Protein AF-A0A935X3A0-F1 (afdb_monomer_lite)

Sequence (116 aa):
MRRDVGVYHISRRRTQQLLRELFGLTVSLGALSTMEARASRALKAATEEAQAEVESAGVKRTDGMTWLFAGVTLSLWTLATASSTVYRIFVNGQRSTRDDSSALRWRERHPGERSR

Radius of gyration: 16.86 Å; chains: 1; bounding box: 33×35×45 Å

Structure (mmCIF, N/CA/C/O backbone):
data_AF-A0A935X3A0-F1
#
_entry.id   AF-A0A935X3A0-F1
#
loop_
_atom_site.group_PDB
_atom_site.id
_atom_site.type_symbol
_atom_site.label_atom_id
_atom_site.label_alt_id
_atom_site.label_comp_id
_atom_site.label_asym_id
_atom_site.label_entity_id
_atom_site.label_seq_id
_atom_site.pdbx_PDB_ins_code
_atom_site.Cartn_x
_atom_site.Cartn_y
_atom_site.Cartn_z
_atom_site.occupancy
_atom_site.B_iso_or_equiv
_atom_site.auth_seq_id
_atom_site.auth_comp_id
_atom_site.auth_asym_id
_atom_site.auth_atom_id
_atom_site.pdbx_PDB_model_num
ATOM 1 N N . MET A 1 1 ? -2.155 -10.570 9.782 1.00 43.94 1 MET A N 1
ATOM 2 C CA . MET A 1 1 ? -1.058 -9.688 9.307 1.00 43.94 1 MET A CA 1
ATOM 3 C C . MET A 1 1 ? -1.230 -8.290 9.872 1.00 43.94 1 MET A C 1
ATOM 5 O O . MET A 1 1 ? -2.286 -7.682 9.705 1.00 43.94 1 MET A O 1
ATOM 9 N N . ARG A 1 2 ? -0.217 -7.808 10.593 1.00 46.25 2 ARG A N 1
ATOM 10 C CA . ARG A 1 2 ? -0.176 -6.451 11.137 1.00 46.25 2 ARG A CA 1
ATOM 11 C C . ARG A 1 2 ? 0.065 -5.513 9.945 1.00 46.25 2 ARG A C 1
ATOM 13 O O . ARG A 1 2 ? 1.079 -5.633 9.277 1.00 46.25 2 ARG A O 1
ATOM 20 N N . ARG A 1 3 ? -0.931 -4.698 9.582 1.00 55.25 3 ARG A N 1
ATOM 21 C CA . ARG A 1 3 ? -0.712 -3.602 8.628 1.00 55.25 3 ARG A CA 1
ATOM 22 C C . ARG A 1 3 ? -0.100 -2.463 9.419 1.00 55.25 3 ARG A C 1
ATOM 24 O O . ARG A 1 3 ? -0.753 -1.951 10.338 1.00 55.25 3 ARG A O 1
ATOM 31 N N . ASP A 1 4 ? 1.136 -2.153 9.083 1.00 57.34 4 ASP A N 1
ATOM 32 C CA . ASP A 1 4 ? 1.862 -1.056 9.684 1.00 57.34 4 ASP A CA 1
ATOM 33 C C . ASP A 1 4 ? 1.584 0.232 8.911 1.00 57.34 4 ASP A C 1
ATOM 35 O O . ASP A 1 4 ? 1.390 0.221 7.694 1.00 57.34 4 ASP A O 1
ATOM 39 N N . VAL A 1 5 ? 1.504 1.334 9.645 1.00 61.22 5 VAL A N 1
ATOM 40 C CA . VAL A 1 5 ? 1.216 2.658 9.114 1.00 61.22 5 VAL A CA 1
ATOM 41 C C . VAL A 1 5 ? 2.532 3.325 8.740 1.00 61.22 5 VAL A C 1
ATOM 43 O O . VAL A 1 5 ? 3.340 3.648 9.613 1.00 61.22 5 VAL A O 1
ATOM 46 N N . GLY A 1 6 ? 2.715 3.578 7.446 1.00 63.81 6 GLY A N 1
ATOM 47 C CA . GLY A 1 6 ? 3.793 4.419 6.928 1.00 63.81 6 GLY A CA 1
ATOM 48 C C . GLY A 1 6 ? 5.208 3.949 7.288 1.00 63.81 6 GLY A C 1
ATOM 49 O O . GLY A 1 6 ? 5.462 2.769 7.507 1.00 63.81 6 GLY A O 1
ATOM 50 N N . VAL A 1 7 ? 6.135 4.909 7.332 1.00 73.06 7 VAL A N 1
ATOM 51 C CA . VAL A 1 7 ? 7.593 4.689 7.440 1.00 73.06 7 VAL A CA 1
ATOM 52 C C . VAL A 1 7 ? 8.021 4.087 8.784 1.00 73.06 7 VAL A C 1
ATOM 54 O O . VAL A 1 7 ? 9.056 3.440 8.877 1.00 73.06 7 VAL A O 1
ATOM 57 N N . TYR A 1 8 ? 7.228 4.267 9.839 1.00 76.94 8 TYR A N 1
ATOM 58 C CA . TYR A 1 8 ? 7.638 3.908 11.199 1.00 76.94 8 TYR A CA 1
ATOM 59 C C . TYR A 1 8 ? 7.322 2.461 11.593 1.00 76.94 8 TYR A C 1
ATOM 61 O O . TYR A 1 8 ? 7.578 2.073 12.731 1.00 76.94 8 TYR A O 1
ATOM 69 N N . HIS A 1 9 ? 6.744 1.663 10.689 1.00 78.00 9 HIS A N 1
ATOM 70 C CA . HIS A 1 9 ? 6.363 0.271 10.955 1.00 78.00 9 HIS A CA 1
ATOM 71 C C . HIS A 1 9 ? 5.507 0.101 12.233 1.00 78.00 9 HIS A C 1
ATOM 73 O O . HIS A 1 9 ? 5.612 -0.875 12.977 1.00 78.00 9 HIS A O 1
ATOM 79 N N . ILE A 1 10 ? 4.643 1.083 12.517 1.00 85.69 10 ILE A N 1
ATOM 80 C CA . ILE A 1 10 ? 3.774 1.088 13.699 1.00 85.69 10 ILE A CA 1
ATOM 81 C C . ILE A 1 10 ? 2.406 0.541 13.308 1.00 85.69 10 ILE A C 1
ATOM 83 O O . ILE A 1 10 ? 1.774 1.043 12.388 1.00 85.69 10 ILE A O 1
ATOM 87 N N . SER A 1 11 ? 1.892 -0.454 14.032 1.00 86.50 11 SER A N 1
ATOM 88 C CA . SER A 1 11 ? 0.539 -0.964 13.766 1.00 86.50 11 SER A CA 1
ATOM 89 C C . SER A 1 11 ? -0.533 0.126 13.911 1.00 86.50 11 SER A C 1
ATOM 91 O O . SER A 1 11 ? -0.453 0.938 14.831 1.00 86.50 11 SER A O 1
ATOM 93 N N . ARG A 1 12 ? -1.618 0.059 13.126 1.00 87.38 12 ARG A N 1
ATOM 94 C CA . ARG A 1 12 ? -2.764 0.995 13.228 1.00 87.38 12 ARG A CA 1
ATOM 95 C C . ARG A 1 12 ? -3.302 1.203 14.651 1.00 87.38 12 ARG A C 1
ATOM 97 O O . ARG A 1 12 ? -3.635 2.322 15.019 1.00 87.38 12 ARG A O 1
ATOM 104 N N . ARG A 1 13 ? -3.359 0.145 15.473 1.00 90.12 13 ARG A N 1
ATOM 105 C CA . ARG A 1 13 ? -3.778 0.243 16.888 1.00 90.12 13 ARG A CA 1
ATOM 106 C C . ARG A 1 13 ? -2.812 1.078 17.722 1.00 90.12 13 ARG A C 1
ATOM 108 O O . ARG A 1 13 ? -3.240 1.885 18.536 1.00 90.12 13 ARG A O 1
ATOM 115 N N . ARG A 1 14 ? -1.514 0.911 17.488 1.00 91.25 14 ARG A N 1
ATOM 116 C CA . ARG A 1 14 ? -0.481 1.685 18.174 1.00 91.25 14 ARG A CA 1
ATOM 117 C C . ARG A 1 14 ? -0.442 3.128 17.667 1.00 91.25 14 ARG A C 1
ATOM 119 O O . ARG A 1 14 ? -0.300 4.030 18.476 1.00 91.25 14 ARG A O 1
ATOM 126 N N . THR A 1 15 ? -0.685 3.370 16.379 1.00 91.88 15 THR A N 1
ATOM 127 C CA . THR A 1 15 ? -0.881 4.727 15.839 1.00 91.88 15 THR A CA 1
ATOM 128 C C . THR A 1 15 ? -2.079 5.418 16.485 1.00 91.88 15 THR A C 1
ATOM 130 O O . THR A 1 15 ? -1.955 6.546 16.943 1.00 91.88 15 THR A O 1
ATOM 133 N N . GLN A 1 16 ? -3.222 4.733 16.590 1.00 94.38 16 GLN A N 1
ATOM 134 C CA . GLN A 1 16 ? -4.399 5.244 17.298 1.00 94.38 16 GLN A CA 1
ATOM 135 C C . GLN A 1 16 ? -4.071 5.600 18.756 1.00 94.38 16 GLN A C 1
ATOM 137 O O . GLN A 1 16 ? -4.454 6.665 19.234 1.00 94.38 16 GLN A O 1
ATOM 142 N N . GLN A 1 17 ? -3.352 4.718 19.456 1.00 94.81 17 GLN A N 1
ATOM 143 C CA . GLN A 1 17 ? -2.929 4.949 20.833 1.00 94.81 17 GLN A CA 1
ATOM 144 C C . GLN A 1 17 ? -2.031 6.189 20.955 1.00 94.81 17 GLN A C 1
ATOM 146 O O . GLN A 1 17 ? -2.310 7.044 21.791 1.00 94.81 17 GLN A O 1
ATOM 151 N N . LEU A 1 18 ? -1.020 6.319 20.092 1.00 94.38 18 LEU A N 1
ATOM 152 C CA . LEU A 1 18 ? -0.104 7.463 20.079 1.00 94.38 18 LEU A CA 1
ATOM 153 C C . LEU A 1 18 ? -0.826 8.780 19.782 1.00 94.38 18 LEU A C 1
ATOM 155 O O . LEU A 1 18 ? -0.554 9.783 20.432 1.00 94.38 18 LEU A O 1
ATOM 159 N N . LEU A 1 19 ? -1.775 8.779 18.841 1.00 94.44 19 LEU A N 1
ATOM 160 C CA . LEU A 1 19 ? -2.575 9.966 18.530 1.00 94.44 19 LEU A CA 1
ATOM 161 C C . LEU A 1 19 ? -3.402 10.435 19.735 1.00 94.44 19 LEU A C 1
ATOM 163 O O . LEU A 1 19 ? -3.508 11.638 19.975 1.00 94.44 19 LEU A O 1
ATOM 167 N N . ARG A 1 20 ? -3.931 9.495 20.527 1.00 96.44 20 ARG A N 1
ATOM 168 C CA . ARG A 1 20 ? -4.629 9.807 21.779 1.00 96.44 20 ARG A CA 1
ATOM 169 C C . ARG A 1 20 ? -3.670 10.345 22.841 1.00 96.44 20 ARG A C 1
ATOM 171 O O . ARG A 1 20 ? -3.977 11.340 23.479 1.00 96.44 20 ARG A O 1
ATOM 178 N N . GLU A 1 21 ? -2.540 9.676 23.050 1.00 97.06 21 GLU A N 1
ATOM 179 C CA . GLU A 1 21 ? -1.629 9.964 24.168 1.00 97.06 21 GLU A CA 1
ATOM 180 C C . GLU A 1 21 ? -0.822 11.246 23.971 1.00 97.06 21 GLU A C 1
ATOM 182 O O . GLU A 1 21 ? -0.615 11.979 24.931 1.00 97.06 21 GLU A O 1
ATOM 187 N N . LEU A 1 22 ? -0.400 11.540 22.741 1.00 97.06 22 LEU A N 1
ATOM 188 C CA . LEU A 1 22 ? 0.427 12.712 22.448 1.00 97.06 22 LEU A CA 1
ATOM 189 C C . LEU A 1 22 ? -0.400 13.948 22.090 1.00 97.06 22 LEU A C 1
ATOM 191 O O . LEU A 1 22 ? 0.024 15.065 22.367 1.00 97.06 22 LEU A O 1
ATOM 195 N N . PHE A 1 23 ? -1.565 13.757 21.465 1.00 96.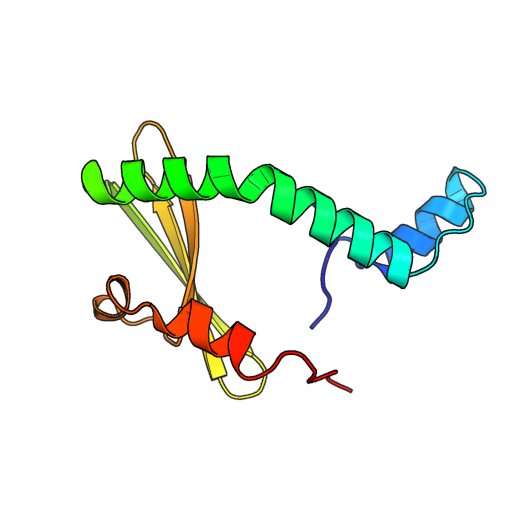06 23 PHE A N 1
ATOM 196 C CA . PHE A 1 23 ? -2.346 14.856 20.886 1.00 96.06 23 PHE A CA 1
ATOM 197 C C . PHE A 1 23 ? -3.804 14.905 21.367 1.00 96.06 23 PHE A C 1
ATOM 199 O O . PHE A 1 23 ? -4.559 15.761 20.916 1.00 96.06 23 PHE A O 1
ATOM 206 N N . GLY A 1 24 ? -4.241 13.987 22.238 1.00 96.25 24 GLY A N 1
ATOM 207 C CA . GLY A 1 24 ? -5.634 13.919 22.703 1.00 96.25 24 GLY A CA 1
ATOM 208 C C . GLY A 1 24 ? -6.646 13.530 21.617 1.00 96.25 24 GLY A C 1
ATOM 209 O O . GLY A 1 24 ? -7.854 13.623 21.832 1.00 96.25 24 GLY A O 1
ATOM 210 N N . LEU A 1 25 ? -6.186 13.096 20.438 1.00 96.25 25 LEU A N 1
ATOM 211 C CA . LEU A 1 25 ? -7.051 12.856 19.286 1.00 96.25 25 LEU A CA 1
ATOM 212 C C . LEU A 1 25 ? -7.727 11.488 19.379 1.00 96.25 25 LEU A C 1
ATOM 214 O O . LEU A 1 25 ? -7.074 10.443 19.427 1.00 96.25 25 LEU A O 1
ATOM 218 N N . THR A 1 26 ? -9.058 11.487 19.317 1.00 94.44 26 THR A N 1
ATOM 219 C CA . THR A 1 26 ? -9.844 10.253 19.223 1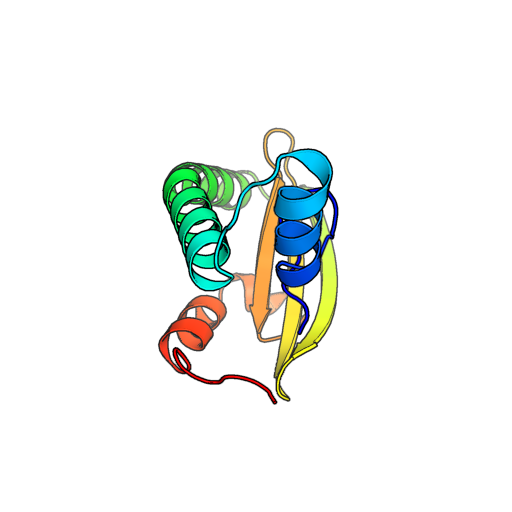.00 94.44 26 THR A CA 1
ATOM 220 C C . THR A 1 26 ? -10.100 9.926 17.758 1.00 94.44 26 THR A C 1
ATOM 222 O O . THR A 1 26 ? -10.961 10.513 17.110 1.00 94.44 26 THR A O 1
ATOM 225 N N . VAL A 1 27 ? -9.341 8.970 17.227 1.00 93.19 27 VAL A N 1
ATOM 226 C CA . VAL A 1 27 ? -9.462 8.498 15.841 1.00 93.19 27 VAL A CA 1
ATOM 227 C C . VAL A 1 27 ? -9.856 7.029 15.860 1.00 93.19 27 VAL A C 1
ATOM 229 O O . VAL A 1 27 ? -9.325 6.262 16.655 1.00 93.19 27 VAL A O 1
ATOM 232 N N . SER A 1 28 ? -10.783 6.601 15.004 1.00 93.62 28 SER A N 1
ATOM 233 C CA . SER A 1 28 ? -11.135 5.181 14.893 1.00 93.62 28 SER A CA 1
ATOM 234 C C . SER A 1 28 ? -10.132 4.417 14.017 1.00 93.62 28 SER A C 1
ATOM 236 O O . SER A 1 28 ? -9.508 4.978 13.114 1.00 93.62 28 SER A O 1
ATOM 238 N N . LEU A 1 29 ? -10.015 3.097 14.209 1.00 91.31 29 LEU A N 1
ATOM 239 C CA . LEU A 1 29 ? -9.214 2.247 13.310 1.00 91.31 29 LEU A CA 1
ATOM 240 C C . LEU A 1 29 ? -9.709 2.303 11.855 1.00 91.31 29 LEU A C 1
ATOM 242 O O . LEU A 1 29 ? -8.913 2.193 10.919 1.00 91.31 29 LEU A O 1
ATOM 246 N N . GLY A 1 30 ? -11.020 2.485 11.664 1.00 91.75 30 GLY A N 1
ATOM 247 C CA . GLY A 1 30 ? -11.624 2.684 10.348 1.00 91.75 30 GLY A CA 1
ATOM 248 C C . GLY A 1 30 ? -11.140 3.976 9.692 1.00 91.75 30 GLY A C 1
ATOM 249 O O . GLY A 1 30 ? -10.732 3.946 8.536 1.00 91.75 30 GLY A O 1
ATOM 250 N N . ALA A 1 31 ? -1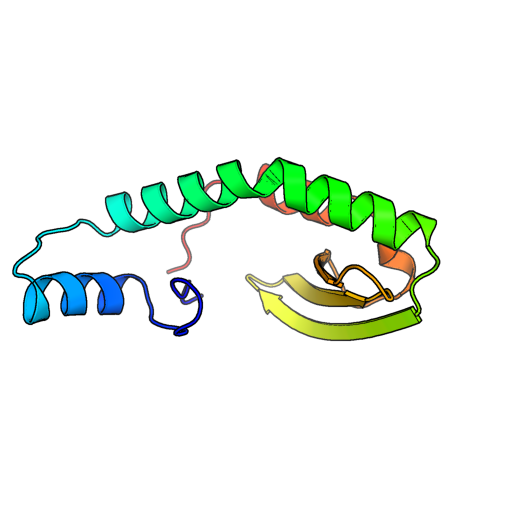1.085 5.081 10.441 1.00 92.19 31 ALA A N 1
ATOM 251 C CA . ALA A 1 31 ? -10.595 6.362 9.938 1.00 92.19 31 ALA A CA 1
ATOM 252 C C . ALA A 1 31 ? -9.127 6.283 9.491 1.00 92.19 31 ALA A C 1
ATOM 254 O O . ALA A 1 31 ? -8.820 6.695 8.374 1.00 92.19 31 ALA A O 1
ATOM 255 N N . LEU A 1 32 ? -8.248 5.659 10.287 1.00 91.38 32 LEU A N 1
ATOM 256 C CA . LEU A 1 32 ? -6.853 5.416 9.885 1.00 91.38 32 LEU A CA 1
ATOM 257 C C . LEU A 1 32 ? -6.766 4.605 8.584 1.00 91.38 32 LEU A C 1
ATOM 259 O O . LEU A 1 32 ? -6.013 4.950 7.678 1.00 91.38 32 LEU A O 1
ATOM 263 N N . SER A 1 33 ? -7.598 3.571 8.454 1.00 88.31 33 SER A N 1
ATOM 264 C CA . SER A 1 33 ? -7.652 2.743 7.241 1.00 88.31 33 SER A CA 1
ATOM 265 C C . SER A 1 33 ? -8.123 3.533 6.015 1.00 88.31 33 SER A C 1
ATOM 267 O O . SER A 1 33 ? -7.607 3.345 4.915 1.00 88.31 33 SER A O 1
ATOM 269 N N . THR A 1 34 ? -9.092 4.432 6.189 1.00 91.00 34 THR A N 1
ATOM 270 C CA . THR A 1 34 ? -9.585 5.312 5.122 1.00 91.00 34 THR A CA 1
ATOM 271 C C . THR A 1 34 ? -8.535 6.338 4.709 1.00 91.00 34 THR A C 1
ATOM 273 O O . THR A 1 34 ? -8.388 6.612 3.518 1.00 91.00 34 THR A O 1
ATOM 276 N N . MET A 1 35 ? -7.782 6.886 5.666 1.00 90.88 35 MET A N 1
ATOM 277 C CA . MET A 1 35 ? -6.674 7.806 5.396 1.00 90.88 35 MET A CA 1
ATOM 278 C C . MET A 1 35 ? -5.567 7.116 4.594 1.00 90.88 35 MET A C 1
ATOM 280 O O . MET A 1 35 ? -5.151 7.647 3.565 1.00 90.88 35 MET A O 1
ATOM 284 N N . GLU A 1 36 ? -5.163 5.907 4.995 1.00 88.38 36 GLU A N 1
ATOM 285 C CA . GLU A 1 36 ? -4.222 5.072 4.234 1.00 88.38 36 GLU A CA 1
ATOM 286 C C . GLU A 1 36 ? -4.730 4.824 2.811 1.00 88.38 36 GLU A C 1
ATOM 288 O O . GLU A 1 36 ? -4.012 5.070 1.846 1.00 88.38 36 GLU A O 1
ATOM 293 N N . ALA A 1 37 ? -5.992 4.408 2.659 1.00 88.06 37 ALA A N 1
ATOM 294 C CA . ALA A 1 37 ? -6.580 4.153 1.347 1.00 88.06 37 ALA A CA 1
ATOM 295 C C . ALA A 1 37 ? -6.626 5.415 0.469 1.00 88.06 37 ALA A C 1
ATOM 297 O O . ALA A 1 37 ? -6.389 5.343 -0.737 1.00 88.06 37 ALA A O 1
ATOM 298 N N . ARG A 1 38 ? -6.913 6.584 1.057 1.00 93.06 38 ARG A N 1
ATOM 299 C CA . ARG A 1 38 ? -6.885 7.869 0.348 1.00 93.06 38 ARG A CA 1
ATOM 300 C C . ARG A 1 38 ? -5.473 8.210 -0.120 1.00 93.06 38 ARG A C 1
ATOM 302 O O . ARG A 1 38 ? -5.322 8.568 -1.284 1.00 93.06 38 ARG A O 1
ATOM 309 N N . ALA A 1 39 ? -4.471 8.064 0.745 1.00 90.12 39 ALA A N 1
ATOM 310 C CA . ALA A 1 39 ? -3.073 8.283 0.383 1.00 90.12 39 ALA A CA 1
ATOM 311 C C . ALA A 1 39 ? -2.628 7.322 -0.733 1.00 90.12 39 ALA A C 1
ATOM 313 O O . ALA A 1 39 ? -2.066 7.760 -1.732 1.00 90.12 39 ALA A O 1
ATOM 314 N N . SER A 1 40 ? -2.975 6.033 -0.631 1.00 88.00 40 SER A N 1
ATOM 315 C CA . SER A 1 40 ? -2.685 5.050 -1.682 1.00 88.00 40 SER A CA 1
ATOM 316 C C . SER A 1 40 ? -3.332 5.410 -3.021 1.00 88.00 40 SER A C 1
ATOM 318 O O . SER A 1 40 ? -2.700 5.250 -4.058 1.00 88.00 40 SER A O 1
ATOM 320 N N . ARG A 1 41 ? -4.575 5.914 -3.024 1.00 92.06 41 ARG A N 1
ATOM 321 C CA . ARG A 1 41 ? -5.230 6.372 -4.261 1.00 92.06 41 ARG A CA 1
ATOM 322 C C . ARG A 1 41 ? -4.534 7.584 -4.871 1.00 92.06 41 ARG A C 1
ATOM 324 O O . ARG A 1 41 ? -4.388 7.623 -6.084 1.00 92.06 41 ARG A O 1
ATOM 331 N N . ALA A 1 42 ? -4.097 8.537 -4.048 1.00 94.06 42 ALA A N 1
ATOM 332 C CA . ALA A 1 42 ? -3.383 9.719 -4.526 1.00 94.06 42 ALA A CA 1
ATOM 333 C C . ALA A 1 42 ? -2.036 9.362 -5.181 1.00 94.06 42 ALA A C 1
ATOM 335 O O . ALA A 1 42 ? -1.651 9.982 -6.163 1.00 94.06 42 ALA A O 1
ATOM 336 N N . LEU A 1 43 ? -1.355 8.326 -4.680 1.00 91.19 43 LEU A N 1
ATOM 337 C CA . LEU A 1 43 ? -0.074 7.852 -5.218 1.00 91.19 43 LEU A CA 1
ATOM 338 C C . LEU A 1 43 ? -0.204 6.932 -6.441 1.00 91.19 43 LEU A C 1
ATOM 340 O O . LEU A 1 43 ? 0.814 6.567 -7.029 1.00 91.19 43 LEU A O 1
ATOM 344 N N . LYS A 1 44 ? -1.425 6.533 -6.823 1.00 89.75 44 LYS A N 1
ATOM 345 C CA . LYS A 1 44 ? -1.644 5.522 -7.864 1.00 89.75 44 LYS A CA 1
ATOM 346 C C . LYS A 1 44 ? -1.010 5.921 -9.201 1.00 89.75 44 LYS A C 1
ATOM 348 O O . LYS A 1 44 ? -0.219 5.145 -9.719 1.00 89.75 44 LYS A O 1
ATOM 353 N N . ALA A 1 45 ? -1.296 7.126 -9.699 1.00 91.75 45 ALA A N 1
ATOM 354 C CA . ALA A 1 45 ? -0.787 7.592 -10.992 1.00 91.75 45 ALA A CA 1
ATOM 355 C C . ALA A 1 45 ? 0.751 7.641 -11.026 1.00 91.75 45 ALA A C 1
ATOM 357 O O . ALA A 1 45 ? 1.367 7.037 -11.894 1.00 91.75 45 ALA A O 1
ATOM 358 N N . ALA A 1 46 ? 1.374 8.243 -10.008 1.00 92.12 46 ALA A N 1
ATOM 359 C CA . ALA A 1 46 ? 2.834 8.296 -9.900 1.00 92.12 46 ALA A CA 1
ATOM 360 C C . ALA A 1 46 ? 3.475 6.896 -9.827 1.00 92.12 46 ALA A C 1
ATOM 362 O O . ALA A 1 46 ? 4.554 6.667 -10.368 1.00 92.12 46 ALA A O 1
ATOM 363 N N . THR A 1 47 ? 2.805 5.938 -9.176 1.00 90.75 47 THR A N 1
ATOM 364 C CA . THR A 1 47 ? 3.278 4.545 -9.115 1.00 90.75 47 THR A CA 1
ATOM 365 C C . THR A 1 47 ? 3.162 3.849 -10.476 1.00 90.75 47 THR A C 1
ATOM 367 O O . THR A 1 47 ? 4.035 3.062 -10.831 1.00 90.75 47 THR A O 1
ATOM 370 N N . GLU A 1 48 ? 2.104 4.127 -11.242 1.00 90.50 48 GLU A N 1
ATOM 371 C CA . GLU A 1 48 ? 1.903 3.584 -12.593 1.00 90.50 48 GLU A CA 1
ATOM 372 C C . GLU A 1 48 ? 2.925 4.152 -13.590 1.00 90.50 48 GLU A C 1
ATOM 374 O O . GLU A 1 48 ? 3.508 3.388 -14.358 1.00 90.50 48 GLU A O 1
ATOM 379 N N . GLU A 1 49 ? 3.216 5.453 -13.524 1.00 90.25 49 GLU A N 1
ATOM 380 C CA . GLU A 1 49 ? 4.254 6.101 -14.339 1.00 90.25 49 GLU A CA 1
ATOM 381 C C . GLU A 1 49 ? 5.647 5.520 -14.059 1.00 90.25 49 GLU A C 1
ATOM 383 O O . GLU A 1 49 ? 6.351 5.115 -14.986 1.00 90.25 49 GLU A O 1
ATOM 388 N N . ALA A 1 50 ? 6.022 5.398 -12.782 1.00 91.00 50 ALA A N 1
ATOM 389 C CA . ALA A 1 50 ? 7.297 4.798 -12.395 1.00 91.00 50 ALA A CA 1
ATOM 390 C C . ALA A 1 50 ? 7.405 3.330 -12.845 1.00 91.00 50 ALA A C 1
ATOM 392 O O . ALA A 1 50 ? 8.478 2.880 -13.247 1.00 91.00 50 ALA A O 1
ATOM 393 N N . GLN A 1 51 ? 6.302 2.573 -12.813 1.00 88.56 51 GLN A N 1
ATOM 394 C CA . GLN A 1 51 ? 6.284 1.191 -13.297 1.00 88.56 51 GLN A CA 1
ATOM 395 C C . GLN A 1 51 ? 6.543 1.121 -14.807 1.00 88.56 51 GLN A C 1
ATOM 397 O O . GLN A 1 51 ? 7.375 0.321 -15.231 1.00 88.56 51 GLN A O 1
ATOM 402 N N . ALA A 1 52 ? 5.880 1.966 -15.600 1.00 88.06 52 ALA A N 1
ATOM 403 C CA . ALA A 1 52 ? 6.071 2.013 -17.050 1.00 88.06 52 ALA A CA 1
ATOM 404 C C . ALA A 1 52 ? 7.507 2.421 -17.432 1.00 88.06 52 ALA A C 1
ATOM 406 O O . ALA A 1 52 ? 8.099 1.868 -18.364 1.00 88.06 52 ALA A O 1
ATOM 407 N N . GLU A 1 53 ? 8.112 3.346 -16.682 1.00 88.75 53 GLU A N 1
ATOM 408 C CA . GLU A 1 53 ? 9.521 3.705 -16.865 1.00 88.75 53 GLU A CA 1
ATOM 409 C C . GLU A 1 53 ? 10.438 2.508 -16.586 1.00 88.75 53 GLU A C 1
ATOM 411 O O . GLU A 1 53 ? 11.284 2.168 -17.410 1.00 88.75 53 GLU A O 1
ATOM 416 N N . VAL A 1 54 ? 10.245 1.816 -15.460 1.00 86.56 54 VAL A N 1
ATOM 417 C CA . VAL A 1 54 ? 11.097 0.682 -15.081 1.00 86.56 54 VAL A CA 1
ATOM 418 C C . VAL A 1 54 ? 10.962 -0.502 -16.045 1.00 86.56 54 VAL A C 1
ATOM 420 O O . VAL A 1 54 ? 11.955 -1.180 -16.320 1.00 86.56 54 VAL A O 1
ATOM 423 N N . GLU A 1 55 ? 9.765 -0.739 -16.585 1.00 82.44 55 GLU A N 1
ATOM 424 C CA . GLU A 1 55 ? 9.522 -1.749 -17.623 1.00 82.44 55 GLU A CA 1
ATOM 425 C C . GLU A 1 55 ? 10.218 -1.399 -18.950 1.00 82.44 55 GLU A C 1
ATOM 427 O O . GLU A 1 55 ? 10.768 -2.289 -19.599 1.00 82.44 55 GLU A O 1
ATOM 432 N N . SER A 1 56 ? 10.261 -0.117 -19.330 1.00 82.38 56 SER A N 1
ATOM 433 C CA . SER A 1 56 ? 10.871 0.328 -20.595 1.00 82.38 56 SER A CA 1
ATOM 434 C C . SER A 1 56 ? 12.393 0.508 -20.533 1.00 82.38 56 SER A C 1
ATOM 436 O O . SER A 1 56 ? 13.080 0.263 -21.524 1.00 82.38 56 SER A O 1
ATOM 438 N N . ALA A 1 57 ? 12.947 0.888 -19.379 1.00 77.31 57 ALA A N 1
ATOM 439 C CA . ALA A 1 57 ? 14.366 1.220 -19.225 1.00 77.31 57 ALA A CA 1
ATOM 440 C C . ALA A 1 57 ? 15.305 0.004 -19.084 1.00 77.31 57 ALA A C 1
ATOM 442 O O . ALA A 1 57 ? 16.521 0.181 -19.015 1.00 77.31 57 ALA A O 1
ATOM 443 N N . GLY A 1 58 ? 14.769 -1.222 -19.040 1.00 66.12 58 GLY A N 1
ATOM 444 C CA . GLY A 1 58 ? 15.548 -2.442 -18.817 1.00 66.12 58 GLY A CA 1
ATOM 445 C C . GLY A 1 58 ? 16.066 -2.527 -17.376 1.00 66.12 58 GLY A C 1
ATOM 446 O O . GLY A 1 58 ? 17.013 -1.848 -16.980 1.00 66.12 58 GLY A O 1
ATOM 447 N N . VAL A 1 59 ? 15.437 -3.373 -16.557 1.00 66.06 59 VAL A N 1
ATOM 448 C CA . VAL A 1 59 ? 15.672 -3.394 -15.105 1.00 66.06 59 VAL A CA 1
ATOM 449 C C . VAL A 1 59 ? 17.138 -3.689 -14.756 1.00 66.06 59 VAL A C 1
ATOM 451 O O . VAL A 1 59 ? 17.652 -4.772 -15.035 1.00 66.06 59 VAL A O 1
ATOM 454 N N . LYS A 1 60 ? 17.800 -2.744 -14.074 1.00 61.34 60 LYS A N 1
ATOM 4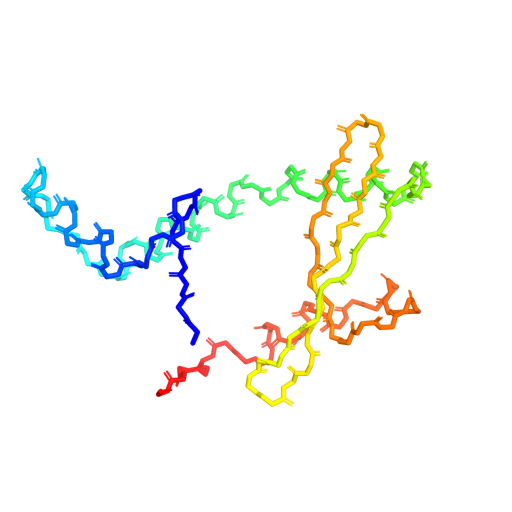55 C CA . LYS A 1 60 ? 19.234 -2.815 -13.742 1.00 61.34 60 LYS A CA 1
ATOM 456 C C . LYS A 1 60 ? 19.521 -3.713 -12.541 1.00 61.34 60 LYS A C 1
ATOM 458 O O . LYS A 1 60 ? 20.556 -4.375 -12.491 1.00 61.34 60 LYS A O 1
ATOM 463 N N . ARG A 1 61 ? 18.634 -3.704 -11.540 1.00 60.22 61 ARG A N 1
ATOM 464 C CA . ARG A 1 61 ? 18.745 -4.518 -10.319 1.00 60.22 61 ARG A CA 1
ATOM 465 C C . ARG A 1 61 ? 17.378 -5.044 -9.909 1.00 60.22 61 ARG A C 1
ATOM 467 O O . ARG A 1 61 ? 16.408 -4.289 -9.881 1.00 60.22 61 ARG A O 1
ATOM 474 N N . THR A 1 62 ? 17.331 -6.332 -9.574 1.00 76.69 62 THR A N 1
ATOM 475 C CA . THR A 1 62 ? 16.133 -6.994 -9.053 1.00 76.69 62 THR A CA 1
ATOM 476 C C . THR A 1 62 ? 16.459 -7.784 -7.805 1.00 76.69 62 THR A C 1
ATOM 478 O O . THR A 1 62 ? 17.345 -8.636 -7.863 1.00 76.69 62 THR A O 1
ATOM 481 N N . ASP A 1 63 ? 15.708 -7.551 -6.738 1.00 79.06 63 ASP A N 1
ATOM 482 C CA . ASP A 1 63 ? 15.750 -8.351 -5.514 1.00 79.06 63 ASP A CA 1
ATOM 483 C C . ASP A 1 63 ? 14.342 -8.854 -5.180 1.00 79.06 63 ASP A C 1
ATOM 485 O O . ASP A 1 63 ? 13.357 -8.199 -5.531 1.00 79.06 63 ASP A O 1
ATOM 489 N N . GLY A 1 64 ? 14.250 -10.031 -4.566 1.00 78.81 64 GLY A N 1
ATOM 490 C CA . GLY A 1 64 ? 12.992 -10.721 -4.306 1.00 78.81 64 GLY A CA 1
ATOM 491 C C . GLY A 1 64 ? 12.950 -11.307 -2.900 1.00 78.81 64 GLY A C 1
ATOM 492 O O . GLY A 1 64 ? 13.739 -12.188 -2.569 1.00 78.81 64 GLY A O 1
ATOM 493 N N . MET A 1 65 ? 11.978 -10.883 -2.094 1.00 83.69 65 MET A N 1
ATOM 494 C CA . MET A 1 65 ? 11.689 -11.474 -0.784 1.00 83.69 65 MET A CA 1
ATOM 495 C C . MET A 1 65 ? 10.366 -12.232 -0.842 1.00 83.69 65 MET A C 1
ATOM 497 O O . MET A 1 65 ? 9.369 -11.689 -1.305 1.00 83.69 65 MET A O 1
ATOM 501 N N . THR A 1 66 ? 10.332 -13.466 -0.342 1.00 85.25 66 THR A N 1
ATOM 502 C CA . THR A 1 66 ? 9.142 -14.334 -0.379 1.00 85.25 66 THR A CA 1
ATOM 503 C C . THR A 1 66 ? 8.587 -14.584 1.024 1.00 85.25 66 THR A C 1
ATOM 505 O O . THR A 1 66 ? 9.357 -14.760 1.964 1.00 85.25 66 THR A O 1
ATOM 508 N N . TRP A 1 67 ? 7.260 -14.630 1.172 1.00 85.12 67 TRP A N 1
ATOM 509 C CA . TRP A 1 67 ? 6.570 -15.007 2.411 1.00 85.12 67 TRP A CA 1
ATOM 510 C C . TRP A 1 67 ? 5.268 -15.769 2.134 1.00 85.12 67 TRP A C 1
ATOM 512 O O . TRP A 1 67 ? 4.717 -15.728 1.036 1.00 85.12 67 TRP A O 1
ATOM 522 N N . LEU A 1 68 ? 4.750 -16.449 3.158 1.00 84.88 68 LEU A N 1
ATOM 523 C CA . LEU A 1 68 ? 3.424 -17.065 3.132 1.00 84.88 68 LEU A CA 1
ATOM 524 C C . LEU A 1 68 ? 2.374 -16.095 3.679 1.00 84.88 68 LEU A C 1
ATOM 526 O O . LEU A 1 68 ? 2.530 -15.533 4.765 1.00 84.88 68 LEU A O 1
ATOM 530 N N . PHE A 1 69 ? 1.275 -15.926 2.949 1.00 81.31 69 PHE A N 1
ATOM 531 C CA . PHE A 1 69 ? 0.127 -15.131 3.365 1.00 81.31 69 PHE A CA 1
ATOM 532 C C . PHE A 1 69 ? -1.172 -15.873 3.051 1.00 81.31 69 PHE A C 1
ATOM 534 O O . PHE A 1 69 ? -1.467 -16.142 1.892 1.00 81.31 69 PHE A O 1
ATOM 541 N N . ALA A 1 70 ? -1.947 -16.201 4.090 1.00 83.38 70 ALA A N 1
ATOM 542 C CA . ALA A 1 70 ? -3.220 -16.920 3.961 1.00 83.38 70 ALA A CA 1
ATOM 543 C C . ALA A 1 70 ? -3.118 -18.204 3.101 1.00 83.38 70 ALA A C 1
ATOM 545 O O . ALA A 1 70 ? -3.960 -18.465 2.251 1.00 83.38 70 ALA A O 1
ATOM 546 N N . GLY A 1 71 ? -2.045 -18.983 3.287 1.00 83.06 71 GLY A N 1
ATOM 547 C CA . GLY A 1 71 ? -1.796 -20.211 2.518 1.00 83.06 71 GLY A CA 1
ATOM 548 C C . GLY A 1 71 ? -1.255 -19.994 1.098 1.00 83.06 71 GLY A C 1
ATOM 549 O O . GLY A 1 71 ? -0.973 -20.967 0.409 1.00 83.06 71 GLY A O 1
ATOM 550 N N . VAL A 1 72 ? -1.063 -18.744 0.667 1.00 79.25 72 VAL A N 1
ATOM 551 C CA . VAL A 1 72 ? -0.503 -18.393 -0.644 1.00 79.25 72 VAL A CA 1
ATOM 552 C C . VAL A 1 72 ? 0.918 -17.862 -0.481 1.00 79.25 72 VAL A C 1
ATOM 554 O O . VAL A 1 72 ? 1.172 -16.967 0.325 1.00 79.25 72 VAL A O 1
ATOM 557 N N . THR A 1 73 ? 1.854 -18.388 -1.268 1.00 84.06 73 THR A N 1
ATOM 558 C CA . THR A 1 73 ? 3.213 -17.842 -1.357 1.00 84.06 73 THR A CA 1
ATOM 559 C C . THR A 1 73 ? 3.203 -16.557 -2.179 1.00 84.06 73 THR A C 1
ATOM 561 O O . THR A 1 73 ? 2.825 -16.560 -3.352 1.00 84.06 73 THR A O 1
ATOM 564 N N . LEU A 1 74 ? 3.643 -15.460 -1.572 1.00 84.44 74 LEU A N 1
ATOM 565 C CA . LEU A 1 74 ? 3.780 -14.148 -2.195 1.00 84.44 74 LEU A CA 1
ATOM 566 C C . LEU A 1 74 ? 5.246 -13.736 -2.227 1.00 84.44 74 LEU A C 1
ATOM 568 O O . LEU A 1 74 ? 6.007 -14.096 -1.329 1.00 84.44 74 LEU A O 1
ATOM 572 N N . SER A 1 75 ? 5.621 -12.933 -3.217 1.00 84.50 75 SER A N 1
ATOM 573 C CA . SER A 1 75 ? 6.969 -12.373 -3.303 1.00 84.50 75 SER A CA 1
ATOM 574 C C . SER A 1 75 ? 6.936 -10.884 -3.613 1.00 84.50 75 SER A C 1
ATOM 576 O O . SER A 1 75 ? 6.279 -10.464 -4.562 1.00 84.50 75 SER A O 1
ATOM 578 N N . LEU A 1 76 ? 7.651 -10.085 -2.821 1.00 85.44 76 LEU A N 1
ATOM 579 C CA . LEU A 1 76 ? 7.903 -8.666 -3.055 1.00 85.44 76 LEU A CA 1
ATOM 580 C C . LEU A 1 76 ? 9.156 -8.565 -3.903 1.00 85.44 76 LEU A C 1
ATOM 582 O O . LEU A 1 76 ? 10.225 -9.009 -3.490 1.00 85.44 76 LEU A O 1
ATOM 586 N N . TRP A 1 77 ? 9.010 -7.960 -5.066 1.00 85.94 77 TRP A N 1
ATOM 587 C CA . TRP A 1 77 ? 10.090 -7.689 -5.985 1.00 85.94 77 TRP A CA 1
ATOM 588 C C . TRP A 1 77 ? 10.391 -6.202 -6.004 1.00 85.94 77 TRP A C 1
ATOM 590 O O . TRP A 1 77 ? 9.482 -5.388 -6.160 1.00 85.94 77 TRP A O 1
ATOM 600 N N . THR A 1 78 ? 11.669 -5.872 -5.899 1.00 88.56 78 THR A N 1
ATOM 601 C CA . THR A 1 78 ? 12.191 -4.524 -6.111 1.00 88.56 78 THR A CA 1
ATOM 602 C C . THR A 1 78 ? 12.737 -4.448 -7.527 1.00 88.56 78 THR A C 1
ATOM 604 O O . THR A 1 78 ? 13.595 -5.249 -7.896 1.00 88.56 78 THR A O 1
ATOM 607 N N . LEU A 1 79 ? 12.252 -3.503 -8.324 1.00 85.62 79 LEU A N 1
ATOM 608 C CA . LEU A 1 79 ? 12.715 -3.228 -9.679 1.00 85.62 79 LEU A CA 1
ATOM 609 C C . LEU A 1 79 ? 13.326 -1.826 -9.685 1.00 85.62 79 LEU A C 1
ATOM 611 O O . LEU A 1 79 ? 12.609 -0.849 -9.479 1.00 85.62 79 LEU A O 1
ATOM 615 N N . ALA A 1 80 ? 14.641 -1.727 -9.877 1.00 86.44 80 ALA A N 1
ATOM 616 C CA . ALA A 1 80 ? 15.353 -0.453 -9.811 1.00 86.44 80 ALA A CA 1
ATOM 617 C C . ALA A 1 80 ? 16.057 -0.111 -11.131 1.00 86.44 80 ALA A C 1
ATOM 619 O O . ALA A 1 80 ? 16.780 -0.939 -11.704 1.00 86.44 80 ALA A O 1
ATOM 620 N N . THR A 1 81 ? 15.876 1.133 -11.568 1.00 85.88 81 THR A N 1
ATOM 621 C CA . THR A 1 81 ? 16.595 1.800 -12.662 1.00 85.88 81 THR A CA 1
ATOM 622 C C . THR A 1 81 ? 17.470 2.922 -12.092 1.00 85.88 81 THR A C 1
ATOM 624 O O . THR A 1 81 ? 17.714 2.983 -10.886 1.00 85.88 81 THR A O 1
ATOM 627 N N . ALA A 1 82 ? 18.023 3.781 -12.953 1.00 84.81 82 ALA A N 1
ATOM 628 C CA . ALA A 1 82 ? 18.759 4.963 -12.505 1.00 84.81 82 ALA A CA 1
ATOM 629 C C . ALA A 1 82 ? 17.835 6.059 -11.937 1.00 84.81 82 ALA A C 1
ATOM 631 O O . ALA A 1 82 ? 18.262 6.808 -11.063 1.00 84.81 82 ALA A O 1
ATOM 632 N N . SER A 1 83 ? 16.597 6.141 -12.427 1.00 86.50 83 SER A N 1
ATOM 633 C CA . SER A 1 83 ? 15.623 7.198 -12.122 1.00 86.50 83 SER A CA 1
ATOM 634 C C . SER A 1 83 ? 14.532 6.764 -11.148 1.00 86.50 83 SER A C 1
ATOM 636 O O . SER A 1 83 ? 14.063 7.592 -10.371 1.00 86.50 83 SER A O 1
ATOM 638 N N . SER A 1 84 ? 14.167 5.480 -11.142 1.00 87.19 84 SER A N 1
ATOM 639 C CA . SER A 1 84 ? 13.024 4.979 -10.378 1.00 87.19 84 SER A CA 1
ATOM 640 C C . SER A 1 84 ? 13.308 3.662 -9.668 1.00 87.19 84 SER A C 1
ATOM 642 O O . SER A 1 84 ? 14.172 2.868 -10.042 1.00 87.19 84 SER A O 1
ATOM 644 N N . THR A 1 85 ? 12.555 3.415 -8.599 1.00 89.69 85 THR A N 1
ATOM 645 C CA . THR A 1 85 ? 12.511 2.122 -7.913 1.00 89.69 85 THR A CA 1
ATOM 646 C C . THR A 1 85 ? 11.068 1.786 -7.590 1.00 89.69 85 THR A C 1
ATOM 648 O O . THR A 1 85 ? 10.391 2.547 -6.902 1.00 89.69 85 THR A O 1
ATOM 651 N N . VAL A 1 86 ? 10.608 0.633 -8.068 1.00 89.06 86 VAL A N 1
ATOM 652 C CA . VAL A 1 86 ? 9.243 0.155 -7.849 1.00 89.06 86 VAL A CA 1
ATOM 653 C C . VAL A 1 86 ? 9.260 -1.156 -7.078 1.00 89.06 86 VAL A C 1
ATOM 655 O O . VAL A 1 86 ? 10.074 -2.040 -7.336 1.00 89.06 86 VAL A O 1
ATOM 658 N N . TYR A 1 87 ? 8.332 -1.280 -6.133 1.00 87.81 87 TYR A N 1
ATOM 659 C CA . TYR A 1 87 ? 8.110 -2.489 -5.352 1.00 87.81 87 TYR A CA 1
ATOM 660 C C . TYR A 1 87 ? 6.786 -3.128 -5.764 1.00 87.81 87 TYR A C 1
ATOM 662 O O . TYR A 1 87 ? 5.742 -2.474 -5.723 1.00 87.81 87 TYR A O 1
ATOM 670 N N . ARG A 1 88 ? 6.801 -4.412 -6.129 1.00 86.06 88 ARG A N 1
ATOM 671 C CA . ARG A 1 88 ? 5.607 -5.122 -6.606 1.00 86.06 88 ARG A CA 1
ATOM 672 C C . ARG A 1 88 ? 5.474 -6.492 -5.965 1.00 86.06 88 ARG A C 1
ATOM 674 O O . ARG A 1 88 ? 6.447 -7.222 -5.837 1.00 86.06 88 ARG A O 1
ATOM 681 N N . ILE A 1 89 ? 4.258 -6.833 -5.551 1.00 85.44 89 ILE A N 1
ATOM 682 C CA . ILE A 1 89 ? 3.944 -8.140 -4.970 1.00 85.44 89 ILE A CA 1
ATOM 683 C C . ILE A 1 89 ? 3.417 -9.043 -6.082 1.00 85.44 89 ILE A C 1
ATOM 685 O O . ILE A 1 89 ? 2.474 -8.659 -6.769 1.00 85.44 89 ILE A O 1
ATOM 689 N N . PHE A 1 90 ? 3.991 -10.233 -6.221 1.00 81.81 90 PHE A N 1
ATOM 690 C CA . PHE A 1 90 ? 3.575 -11.263 -7.170 1.00 81.81 90 PHE A CA 1
ATOM 691 C C . PHE A 1 90 ? 3.125 -12.531 -6.438 1.00 81.81 90 PHE A C 1
ATOM 693 O O . PHE A 1 90 ? 3.524 -12.787 -5.297 1.00 81.81 90 PHE A O 1
ATOM 700 N N . VAL A 1 91 ? 2.273 -13.319 -7.096 1.00 71.44 91 VAL A N 1
ATOM 701 C CA . VAL A 1 91 ? 1.869 -14.645 -6.618 1.00 71.44 91 VAL A CA 1
ATOM 702 C C . VAL A 1 91 ? 2.980 -15.604 -7.029 1.00 71.44 91 VAL A C 1
ATOM 704 O O . VAL A 1 91 ? 3.030 -15.974 -8.190 1.00 71.44 91 VAL A O 1
ATOM 707 N N . ASN A 1 92 ? 3.848 -15.992 -6.090 1.00 66.25 92 ASN A N 1
ATOM 708 C CA . ASN A 1 92 ? 5.117 -16.722 -6.265 1.00 66.25 92 ASN A CA 1
ATOM 709 C C . ASN A 1 92 ? 6.377 -15.871 -6.582 1.00 66.25 92 ASN A C 1
ATOM 711 O O . ASN A 1 92 ? 6.316 -14.736 -7.054 1.00 66.25 92 ASN A O 1
ATOM 715 N N . GLY A 1 93 ? 7.544 -16.462 -6.291 1.00 57.19 93 GLY A N 1
ATOM 716 C CA . GLY A 1 93 ? 8.872 -15.858 -6.462 1.00 57.19 93 GLY A CA 1
ATOM 717 C C . GLY A 1 93 ? 9.583 -16.253 -7.751 1.00 57.19 93 GLY A C 1
ATOM 718 O O . GLY A 1 93 ? 10.804 -16.132 -7.836 1.00 57.19 93 GLY A O 1
ATOM 719 N N . GLN A 1 94 ? 8.861 -16.777 -8.741 1.00 61.78 94 GLN A N 1
ATOM 720 C CA . GLN A 1 94 ? 9.472 -17.190 -10.000 1.00 61.78 94 GLN A CA 1
ATOM 721 C C . GLN A 1 94 ? 9.744 -15.979 -10.891 1.00 61.78 94 GLN A C 1
ATOM 723 O O . GLN A 1 94 ? 8.964 -15.030 -10.966 1.00 61.78 94 GLN A O 1
ATOM 728 N N . ARG A 1 95 ? 10.884 -16.012 -11.592 1.00 51.38 95 ARG A N 1
ATOM 729 C CA . ARG A 1 95 ? 11.316 -14.906 -12.455 1.00 51.38 95 ARG A CA 1
ATOM 730 C C . ARG A 1 95 ? 10.344 -14.667 -13.620 1.00 51.38 95 ARG A C 1
ATOM 732 O O . ARG A 1 95 ? 10.159 -13.512 -13.997 1.00 51.38 95 ARG A O 1
ATOM 739 N N . SER A 1 96 ? 9.725 -15.740 -14.117 1.00 52.53 96 SER A N 1
ATOM 740 C CA . SER A 1 96 ? 8.730 -15.785 -15.199 1.00 52.53 96 SER A CA 1
ATOM 741 C C . SER A 1 96 ? 7.389 -15.132 -14.854 1.00 52.53 96 SER A C 1
ATOM 743 O O . SER A 1 96 ? 6.631 -14.800 -15.753 1.00 52.53 96 SER A O 1
ATOM 745 N N . THR A 1 97 ? 7.102 -14.891 -13.574 1.00 55.53 97 THR A N 1
ATOM 746 C CA . THR A 1 97 ? 5.839 -14.287 -13.111 1.00 55.53 97 THR A CA 1
ATOM 747 C C . THR A 1 97 ? 5.806 -12.763 -13.298 1.00 55.53 97 THR A C 1
ATOM 749 O O . THR A 1 97 ? 4.796 -12.130 -13.014 1.00 55.53 97 THR A O 1
ATOM 752 N N . ARG A 1 98 ? 6.890 -12.149 -13.804 1.00 49.84 98 ARG A N 1
ATOM 753 C CA . ARG A 1 98 ? 6.963 -10.702 -14.105 1.00 49.84 98 ARG A CA 1
ATOM 754 C C . ARG A 1 98 ? 5.854 -10.226 -15.045 1.00 49.84 98 ARG A C 1
ATOM 756 O O . ARG A 1 98 ? 5.357 -9.124 -14.846 1.00 49.84 98 ARG A O 1
ATOM 763 N N . ASP A 1 99 ? 5.461 -11.072 -15.994 1.00 49.78 99 ASP A N 1
ATOM 764 C CA . ASP A 1 99 ? 4.444 -10.759 -17.004 1.00 49.78 99 ASP A CA 1
ATOM 765 C C . ASP A 1 99 ? 3.021 -11.113 -16.545 1.00 49.78 99 ASP A C 1
ATOM 767 O O . ASP A 1 99 ? 2.040 -10.833 -17.235 1.00 49.78 99 ASP A O 1
ATOM 771 N N . ASP A 1 100 ? 2.882 -11.731 -15.368 1.00 47.41 100 ASP A N 1
ATOM 772 C CA . ASP A 1 100 ? 1.607 -12.252 -14.905 1.00 47.41 100 ASP A CA 1
ATOM 773 C C . ASP A 1 100 ? 0.862 -11.211 -14.054 1.00 47.41 100 ASP A C 1
ATOM 775 O O . ASP A 1 100 ? 1.218 -10.883 -12.919 1.00 47.41 100 ASP A O 1
ATOM 779 N N . SER A 1 101 ? -0.241 -10.696 -14.603 1.00 47.31 101 SER A N 1
ATOM 780 C CA . SER A 1 101 ? -1.145 -9.726 -13.962 1.00 47.31 101 SER A CA 1
ATOM 781 C C . SER A 1 101 ? -1.965 -10.342 -12.807 1.00 47.31 101 SER A C 1
ATOM 783 O O . SER A 1 101 ? -2.875 -9.711 -12.256 1.00 47.31 101 SER A O 1
ATOM 785 N N . SER A 1 102 ? -1.657 -11.583 -12.416 1.00 44.59 102 SER A N 1
ATOM 786 C CA . SER A 1 102 ? -2.367 -12.390 -11.419 1.00 44.59 102 SER A CA 1
ATOM 787 C C . SER A 1 102 ? -2.379 -11.791 -10.007 1.00 44.59 102 SER A C 1
ATOM 789 O O . SER A 1 102 ? -3.305 -12.066 -9.235 1.00 44.59 102 SER A O 1
ATOM 791 N N . ALA A 1 103 ? -1.436 -10.897 -9.689 1.00 43.34 103 ALA A N 1
ATOM 792 C CA . ALA A 1 103 ? -1.384 -10.172 -8.417 1.00 43.34 103 ALA A CA 1
ATOM 793 C C . ALA A 1 103 ? -2.581 -9.226 -8.193 1.00 43.34 103 ALA A C 1
ATOM 795 O O . ALA A 1 103 ? -3.075 -9.106 -7.068 1.00 43.34 103 ALA A O 1
ATOM 796 N N . LEU A 1 104 ? -3.097 -8.588 -9.254 1.00 45.88 104 LEU A N 1
ATOM 797 C CA . LEU A 1 104 ? -4.290 -7.730 -9.176 1.00 45.88 104 LEU A CA 1
ATOM 798 C C . LEU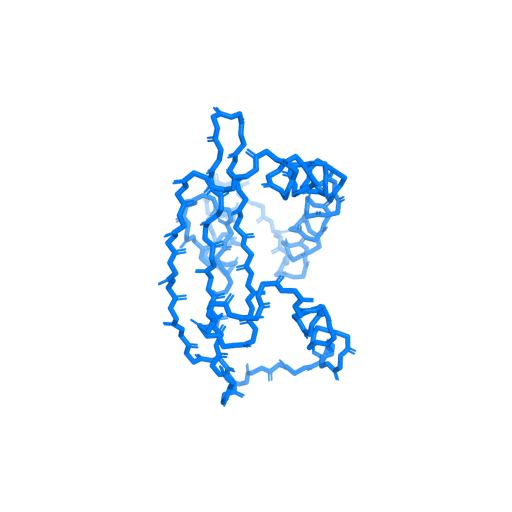 A 1 104 ? -5.561 -8.571 -8.984 1.00 45.88 104 LEU A C 1
ATOM 800 O O . LEU A 1 104 ? -6.389 -8.259 -8.124 1.00 45.88 104 LEU A O 1
ATOM 804 N N . ARG A 1 105 ? -5.650 -9.715 -9.678 1.00 44.91 105 ARG A N 1
ATOM 805 C CA . ARG A 1 105 ? -6.789 -10.644 -9.578 1.00 44.91 105 ARG A CA 1
ATOM 806 C C . ARG A 1 105 ? -6.963 -11.272 -8.193 1.00 44.91 105 ARG A C 1
ATOM 808 O O . ARG A 1 105 ? -8.071 -11.682 -7.851 1.00 44.91 105 ARG A O 1
ATOM 815 N N . TRP A 1 106 ? -5.909 -11.390 -7.381 1.00 48.94 106 TRP A N 1
ATOM 816 C CA . TRP A 1 106 ? -6.046 -11.907 -6.011 1.00 48.94 106 TRP A CA 1
ATOM 817 C C . TRP A 1 106 ? -6.830 -10.935 -5.113 1.00 48.94 106 TRP A C 1
ATOM 819 O O . TRP A 1 106 ? -7.720 -11.361 -4.374 1.00 48.94 106 TRP A O 1
ATOM 829 N N . ARG A 1 107 ? -6.558 -9.626 -5.241 1.00 45.38 107 ARG A N 1
ATOM 830 C CA . ARG A 1 107 ? -7.210 -8.557 -4.464 1.00 45.38 107 ARG A CA 1
ATOM 831 C C . ARG A 1 107 ? -8.681 -8.367 -4.849 1.00 45.38 107 ARG A C 1
ATOM 833 O O . ARG A 1 107 ? -9.490 -8.045 -3.986 1.00 45.38 107 ARG A O 1
ATOM 840 N N . GLU A 1 108 ? -9.016 -8.603 -6.117 1.00 45.81 108 GLU A N 1
ATOM 841 C CA . GLU A 1 108 ? -10.393 -8.584 -6.633 1.00 45.81 108 GLU A CA 1
ATOM 842 C C . GLU A 1 108 ? -11.206 -9.816 -6.207 1.00 45.81 108 GLU A C 1
ATOM 844 O O . GLU A 1 108 ? -12.404 -9.700 -5.967 1.00 45.81 108 GLU A O 1
ATOM 849 N N . ARG A 1 109 ? -10.567 -10.987 -6.054 1.00 40.78 109 ARG A N 1
ATOM 850 C CA . ARG A 1 109 ? -11.254 -12.229 -5.654 1.00 40.78 109 ARG A CA 1
ATOM 851 C C . ARG A 1 109 ? -11.559 -12.352 -4.159 1.00 40.78 109 ARG A C 1
ATOM 853 O O . ARG A 1 109 ? -12.474 -13.090 -3.815 1.00 40.78 109 ARG A O 1
ATOM 860 N N . HIS A 1 110 ? -10.840 -11.649 -3.281 1.00 46.34 110 HIS A N 1
ATOM 861 C CA . HIS A 1 110 ? -11.001 -11.793 -1.822 1.00 46.34 110 HIS A CA 1
ATOM 862 C C . HIS A 1 110 ? -11.115 -10.433 -1.104 1.00 46.34 110 HIS A C 1
ATOM 864 O O . HIS A 1 110 ? -10.281 -10.096 -0.260 1.00 46.34 110 HIS A O 1
ATOM 870 N N . PRO A 1 111 ? -12.151 -9.619 -1.389 1.00 43.50 111 PRO A N 1
ATOM 871 C CA . PRO A 1 111 ? -12.306 -8.292 -0.786 1.00 43.50 111 PRO A CA 1
ATOM 872 C C . PRO A 1 111 ? -12.644 -8.319 0.721 1.00 43.50 111 PRO A C 1
ATOM 874 O O . PRO A 1 111 ? -12.618 -7.270 1.367 1.00 43.50 111 PRO A O 1
ATOM 877 N N . GLY A 1 112 ? -12.967 -9.491 1.292 1.00 39.16 112 GLY A N 1
ATOM 878 C CA . GLY A 1 112 ? -13.607 -9.618 2.610 1.00 39.16 112 GLY A CA 1
ATOM 879 C C . GLY A 1 112 ? -12.948 -10.541 3.642 1.00 39.16 112 GLY A C 1
ATOM 880 O O . GLY A 1 112 ? -13.462 -10.622 4.759 1.00 39.16 112 GLY A O 1
ATOM 881 N N . GLU A 1 113 ? -11.835 -11.217 3.345 1.00 39.53 113 GLU A N 1
ATOM 882 C CA . GLU A 1 113 ? -11.231 -12.164 4.297 1.00 39.53 113 GLU A CA 1
ATOM 883 C C . GLU A 1 113 ? -10.478 -11.450 5.430 1.00 39.53 113 GLU A C 1
ATOM 8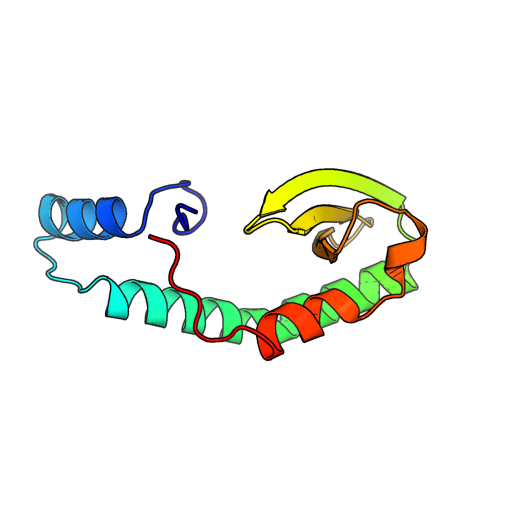85 O O . GLU A 1 113 ? -9.289 -11.123 5.375 1.00 39.53 113 GLU A O 1
ATOM 890 N N . ARG A 1 114 ? -11.232 -11.181 6.500 1.00 39.66 114 ARG A N 1
ATOM 891 C CA . ARG A 1 114 ? -10.732 -10.799 7.819 1.00 39.66 114 ARG A CA 1
ATOM 892 C C . ARG A 1 114 ? -10.103 -12.029 8.477 1.00 39.66 114 ARG A C 1
ATOM 894 O O . ARG A 1 114 ? -10.819 -12.881 8.991 1.00 39.66 114 ARG A O 1
ATOM 901 N N . SER A 1 115 ? -8.773 -12.099 8.494 1.00 38.78 115 SER A N 1
ATOM 902 C CA . SER A 1 115 ? -8.050 -13.060 9.335 1.00 38.78 115 SER A CA 1
ATOM 903 C C . SER A 1 115 ? -8.374 -12.788 10.804 1.00 38.78 115 SER A C 1
ATOM 905 O O . SER A 1 115 ? -8.119 -11.683 11.296 1.00 38.78 115 SER A O 1
ATOM 907 N N . ARG A 1 116 ? -8.941 -13.803 11.463 1.00 30.22 116 ARG A N 1
ATOM 908 C CA . ARG A 1 116 ? -8.789 -14.011 12.906 1.00 30.22 116 ARG A CA 1
ATOM 909 C C . ARG A 1 116 ? -7.305 -14.103 13.269 1.00 30.22 116 ARG A C 1
ATOM 911 O O . ARG A 1 116 ? -6.495 -14.395 12.352 1.00 30.22 116 ARG A O 1
#

Secondary structure (DSSP, 8-state):
---EEGGGTEEHHHHHHHHHHHH-----HHHHHHHHHHHHHHTHHHHHHHHHHHHHS--SEEEEEEEEETTEEEEEEEEE-SS-EEEEEEESS-GGGGG-THHHHHHHH-TT----

Foldseek 3Di:
DFDADPDPRHGLVRVQVCCCPVPVDHDDSVRSVVVVVVVCVVCVVVLVVLVVCLVPQDFPDKDWDWDDDPNFIKIWIWGDDPVHIHIDIFRDDDPVRPPPPVRVVVCVVPVDDDDD

pLDDT: mean 76.46, std 18.55, range [30.22, 97.06]